Protein AF-A0A2J8W6U3-F1 (afdb_monomer)

Sequence (136 aa):
MLGLNDETAPTSAYSSPARSLGDTGITPLSPSHIVNDTDSNVSEQQSFLVVVAVDFGTTSSGYAYSFTKEPECIHVMRRWEGGDPGVSNQKTPTTIL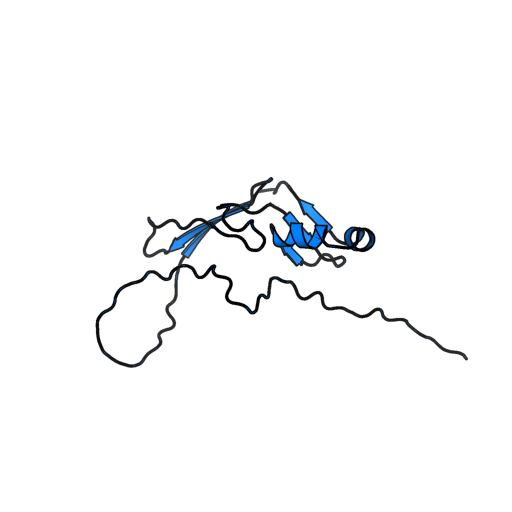LTPERKFHSFGYAARDFYHDLDPNEAKQWLYLEKFKMKL

Solvent-accessible surface area (backbone atoms only — not comparable to full-atom values): 8819 Å² total; per-residue (Å²): 144,86,80,92,80,85,84,78,72,83,84,73,77,79,70,46,76,86,67,66,92,58,92,66,91,74,67,73,79,68,84,82,72,88,73,90,73,94,79,88,89,74,90,70,81,80,81,83,58,70,49,76,50,77,45,85,42,40,68,39,24,37,45,35,35,24,40,70,93,42,68,88,52,74,48,63,46,49,75,54,73,76,51,64,88,94,55,75,45,53,51,36,48,29,27,42,23,24,42,71,87,70,40,87,49,39,54,22,38,52,20,51,53,55,55,72,70,43,55,78,75,59,43,73,53,39,47,79,46,62,56,58,79,80,88,128

Organism: Pongo abelii (NCBI:txid9601)

Radius of gyration: 21.5 Å; Cα contacts (8 Å, |Δi|>4): 164; chains: 1; bounding box: 34×42×79 Å

InterPro domains:
  IPR043129 ATPase, nucleotide binding domain [SSF53067] (50-121)

pLDDT: mean 74.29, std 23.8, range [31.2, 98.38]

Mean predicted aligned error: 13.8 Å

Foldseek 3Di:
DDDDDDPDDDPPPLPFPVPPPDPPVPPPPDPPDPDPDDDDDDPPVDDWDKDKDWDLALFWIWIWMDTPVGRVDIGAQQDDVLDDPPHRDSTFFQKWKAALVRHGRDGGNSLVVVLVPDDPVRSVSIDIDGSDDDDD

Structure (mmCIF, N/CA/C/O backbone):
data_AF-A0A2J8W6U3-F1
#
_entry.id   AF-A0A2J8W6U3-F1
#
loop_
_atom_site.group_PDB
_atom_site.id
_atom_site.type_symbol
_atom_site.label_atom_id
_atom_site.label_alt_id
_atom_site.label_comp_id
_atom_site.label_asym_id
_atom_site.label_entity_id
_atom_site.label_seq_id
_atom_site.pdbx_PDB_ins_code
_atom_site.Cartn_x
_atom_site.Cartn_y
_atom_site.Cartn_z
_atom_site.occupancy
_atom_site.B_iso_or_equiv
_atom_site.auth_seq_id
_atom_site.auth_comp_id
_atom_site.auth_asym_id
_atom_site.auth_atom_id
_atom_site.pdbx_PDB_model_num
ATOM 1 N N . MET A 1 1 ? 11.426 -32.274 -43.692 1.00 45.81 1 MET A N 1
ATOM 2 C CA . MET A 1 1 ? 11.149 -32.884 -42.376 1.00 45.81 1 MET A CA 1
ATOM 3 C C . MET A 1 1 ? 12.354 -32.667 -41.477 1.00 45.81 1 MET A C 1
ATOM 5 O O . MET A 1 1 ? 13.248 -33.489 -41.503 1.00 45.81 1 MET A O 1
ATOM 9 N N . LEU A 1 2 ? 12.381 -31.538 -40.770 1.00 34.94 2 LEU A N 1
ATOM 10 C CA . LEU A 1 2 ? 13.180 -31.172 -39.586 1.00 34.94 2 LEU A CA 1
ATOM 11 C C . LEU A 1 2 ? 12.426 -29.914 -39.100 1.00 34.94 2 LEU A C 1
ATOM 13 O O . LEU A 1 2 ? 12.268 -28.999 -39.898 1.00 34.94 2 LEU A O 1
ATOM 17 N N . GLY A 1 3 ? 11.729 -29.823 -37.973 1.00 31.20 3 GLY A N 1
ATOM 18 C CA . GLY A 1 3 ? 11.944 -30.339 -36.628 1.00 31.20 3 GLY A CA 1
ATOM 19 C C . GLY A 1 3 ? 11.738 -29.114 -35.728 1.00 31.20 3 GLY A C 1
ATOM 20 O O . GLY A 1 3 ? 12.659 -28.319 -35.588 1.00 31.20 3 GLY A O 1
ATOM 21 N N . LEU A 1 4 ? 10.498 -28.890 -35.270 1.00 39.78 4 LEU A N 1
ATOM 22 C CA . LEU A 1 4 ? 10.116 -27.796 -34.367 1.00 39.78 4 LEU A CA 1
ATOM 23 C C . LEU A 1 4 ? 10.881 -27.922 -33.047 1.00 39.78 4 LEU A C 1
ATOM 25 O O . LEU A 1 4 ? 10.817 -28.986 -32.442 1.00 39.78 4 LEU A O 1
ATOM 29 N N . ASN A 1 5 ? 11.497 -26.835 -32.582 1.00 33.94 5 ASN A N 1
ATOM 30 C CA . ASN A 1 5 ? 11.835 -26.647 -31.174 1.00 33.94 5 ASN A CA 1
ATOM 31 C C . ASN A 1 5 ? 11.200 -25.331 -30.723 1.00 33.94 5 ASN A C 1
ATOM 33 O O . ASN A 1 5 ? 11.670 -24.247 -31.061 1.00 33.94 5 ASN A O 1
ATOM 37 N N . ASP A 1 6 ? 10.078 -25.479 -30.029 1.00 36.44 6 ASP A N 1
ATOM 38 C CA . ASP A 1 6 ? 9.364 -24.437 -29.305 1.00 36.44 6 ASP A CA 1
ATOM 39 C C . ASP A 1 6 ? 10.125 -24.221 -27.988 1.00 36.44 6 ASP A C 1
ATOM 41 O O . ASP A 1 6 ? 10.172 -25.111 -27.135 1.00 36.44 6 ASP A O 1
ATOM 45 N N . GLU A 1 7 ? 10.824 -23.095 -27.854 1.00 35.06 7 GLU A N 1
ATOM 46 C CA . GLU A 1 7 ? 11.556 -22.752 -26.634 1.00 35.06 7 GLU A CA 1
ATOM 47 C C . GLU A 1 7 ? 10.572 -22.123 -25.640 1.00 35.06 7 GLU A C 1
ATOM 49 O O . GLU A 1 7 ? 10.397 -20.908 -25.561 1.00 35.06 7 GLU A O 1
ATOM 54 N N . THR A 1 8 ? 9.868 -22.974 -24.895 1.00 36.19 8 THR A N 1
ATOM 55 C CA . THR A 1 8 ? 9.058 -22.544 -23.755 1.00 36.19 8 THR A CA 1
ATOM 56 C C . THR A 1 8 ? 9.975 -22.044 -22.641 1.00 36.19 8 THR A C 1
ATOM 58 O O . THR A 1 8 ? 10.646 -22.838 -21.978 1.00 36.19 8 THR A O 1
ATOM 61 N N . ALA A 1 9 ? 9.986 -20.727 -22.433 1.00 35.25 9 ALA A N 1
ATOM 62 C CA . ALA A 1 9 ? 10.606 -20.078 -21.284 1.00 35.25 9 ALA A CA 1
ATOM 63 C C . ALA A 1 9 ? 10.047 -20.649 -19.963 1.00 35.25 9 ALA A C 1
ATOM 65 O O . ALA A 1 9 ? 8.858 -20.983 -19.890 1.00 35.25 9 ALA A O 1
ATOM 66 N N . PRO A 1 10 ? 10.867 -20.770 -18.904 1.00 34.22 10 PRO A N 1
ATOM 67 C CA . PRO A 1 10 ? 10.416 -21.345 -17.650 1.00 34.22 10 PRO A CA 1
ATOM 68 C C . PRO A 1 10 ? 9.373 -20.422 -17.015 1.00 34.22 10 PRO A C 1
ATOM 70 O O . PRO A 1 10 ? 9.656 -19.272 -16.685 1.00 34.22 10 PRO A O 1
ATOM 73 N N . THR A 1 11 ? 8.164 -20.944 -16.802 1.00 37.53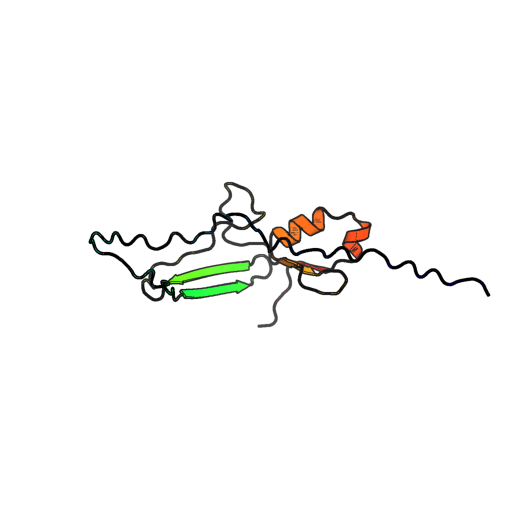 11 THR A N 1
ATOM 74 C CA . THR A 1 11 ? 7.167 -20.365 -1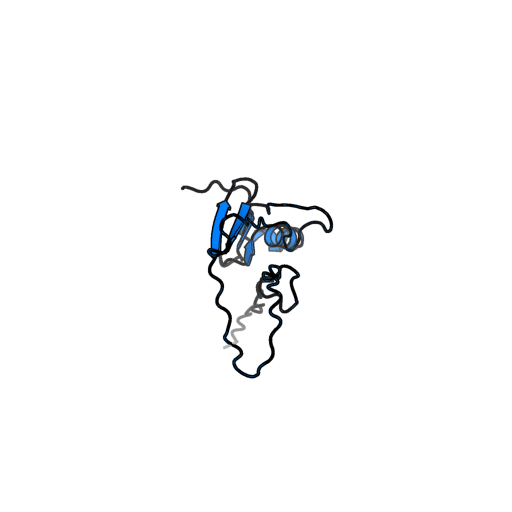5.897 1.00 37.53 11 THR A CA 1
ATOM 75 C C . THR A 1 11 ? 7.711 -20.437 -14.472 1.00 37.53 11 THR A C 1
ATOM 77 O O . THR A 1 11 ? 7.383 -21.342 -13.704 1.00 37.53 11 THR A O 1
ATOM 80 N N . SER A 1 12 ? 8.589 -19.498 -14.130 1.00 39.59 12 SER A N 1
ATOM 81 C CA . SER A 1 12 ? 8.902 -19.161 -12.751 1.00 39.59 12 SER A CA 1
ATOM 82 C C . SER A 1 12 ? 7.611 -18.608 -12.158 1.00 39.59 12 SER A C 1
ATOM 84 O O . SER A 1 12 ? 7.177 -17.497 -12.462 1.00 39.59 12 SER A O 1
ATOM 86 N N . ALA A 1 13 ? 6.931 -19.442 -11.377 1.00 39.75 13 ALA A N 1
ATOM 87 C CA . ALA A 1 13 ? 5.847 -19.004 -10.528 1.00 39.75 13 ALA A CA 1
ATOM 88 C C . ALA A 1 13 ? 6.445 -18.007 -9.530 1.00 39.75 13 ALA A C 1
ATOM 90 O O . ALA A 1 13 ? 7.016 -18.412 -8.518 1.00 39.75 13 ALA A O 1
ATOM 91 N N . TYR A 1 14 ? 6.347 -16.711 -9.834 1.00 46.62 14 TYR A N 1
ATOM 92 C CA . TYR A 1 14 ? 6.594 -15.642 -8.874 1.00 46.62 14 TYR A CA 1
ATOM 93 C C . TYR A 1 14 ? 5.536 -15.784 -7.776 1.00 46.62 14 TYR A C 1
ATOM 95 O O . TYR A 1 14 ? 4.439 -15.230 -7.845 1.00 46.62 14 TYR A O 1
ATOM 103 N N . SER A 1 15 ? 5.825 -16.651 -6.805 1.00 45.62 15 SER A N 1
ATOM 104 C CA . SER A 1 15 ? 5.019 -16.813 -5.607 1.00 45.62 15 SER A CA 1
ATOM 10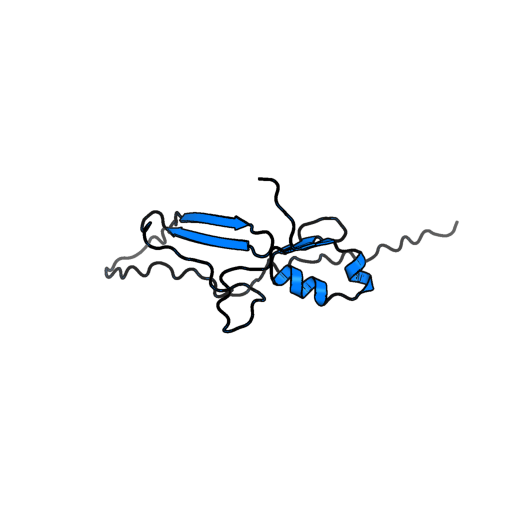5 C C . SER A 1 15 ? 5.050 -15.476 -4.890 1.00 45.62 15 SER A C 1
ATOM 107 O O . SER A 1 15 ? 6.119 -15.026 -4.486 1.00 45.62 15 SER A O 1
ATOM 109 N N . SER A 1 16 ? 3.890 -14.834 -4.757 1.00 38.44 16 SER A N 1
ATOM 110 C CA . SER A 1 16 ? 3.783 -13.554 -4.068 1.00 38.44 16 SER A CA 1
ATOM 111 C C . SER A 1 16 ? 4.469 -13.650 -2.697 1.00 38.44 16 SER A C 1
ATOM 113 O O . SER A 1 16 ? 4.128 -14.556 -1.925 1.00 38.44 16 SER A O 1
ATOM 115 N N . PRO A 1 17 ? 5.373 -12.719 -2.341 1.00 41.25 17 PRO A N 1
ATOM 116 C CA . PRO A 1 17 ? 5.976 -12.679 -1.007 1.00 41.25 17 PRO A CA 1
ATOM 117 C C . PRO A 1 17 ? 4.927 -12.488 0.104 1.00 41.25 17 PRO A C 1
ATOM 119 O O . PRO A 1 17 ? 5.188 -12.793 1.259 1.00 41.25 17 PRO A O 1
ATOM 122 N N . ALA A 1 18 ? 3.689 -12.123 -0.257 1.00 43.31 18 ALA A N 1
ATOM 123 C CA . ALA A 1 18 ? 2.521 -12.121 0.625 1.00 43.31 18 ALA A CA 1
ATOM 124 C C . ALA A 1 18 ? 2.175 -13.494 1.250 1.00 43.31 18 ALA A C 1
ATOM 126 O O . ALA A 1 18 ? 1.286 -13.569 2.097 1.00 43.31 18 ALA A O 1
ATOM 127 N N . ARG A 1 19 ? 2.843 -14.589 0.857 1.00 41.03 19 ARG A N 1
ATOM 128 C CA . ARG A 1 19 ? 2.830 -15.862 1.595 1.00 41.03 19 ARG A CA 1
ATOM 129 C C . ARG A 1 19 ? 4.091 -16.018 2.443 1.00 41.03 19 ARG A C 1
ATOM 131 O O . ARG A 1 19 ? 4.899 -16.910 2.205 1.00 41.03 19 ARG A O 1
ATOM 138 N N . SER A 1 20 ? 4.230 -15.178 3.463 1.00 36.56 20 SER A N 1
ATOM 139 C CA . SER A 1 20 ? 5.205 -15.417 4.526 1.00 36.56 20 SER A CA 1
ATOM 140 C C . SER A 1 20 ? 4.734 -16.595 5.393 1.00 36.56 20 SER A C 1
ATOM 142 O O . SER A 1 20 ? 3.830 -16.463 6.217 1.00 36.56 20 SER A O 1
ATOM 144 N N . LEU A 1 21 ? 5.317 -17.783 5.179 1.00 40.03 21 LEU A N 1
ATOM 145 C CA . LEU A 1 21 ? 5.386 -18.830 6.205 1.00 40.03 21 LEU A CA 1
ATOM 146 C C . LEU A 1 21 ? 6.472 -18.418 7.208 1.00 40.03 21 LEU A C 1
ATOM 148 O O . LEU A 1 21 ? 7.610 -18.871 7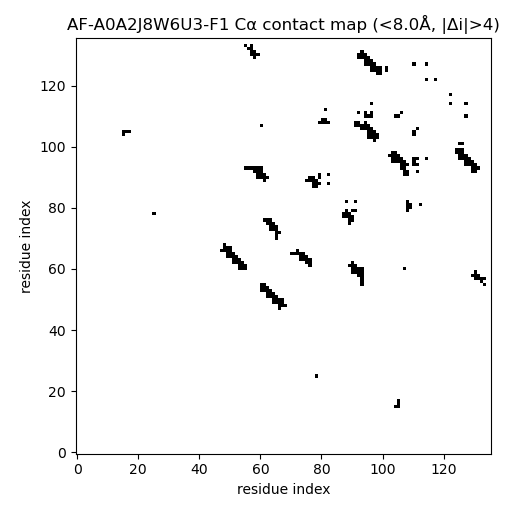.146 1.00 40.03 21 LEU A O 1
ATOM 152 N N . 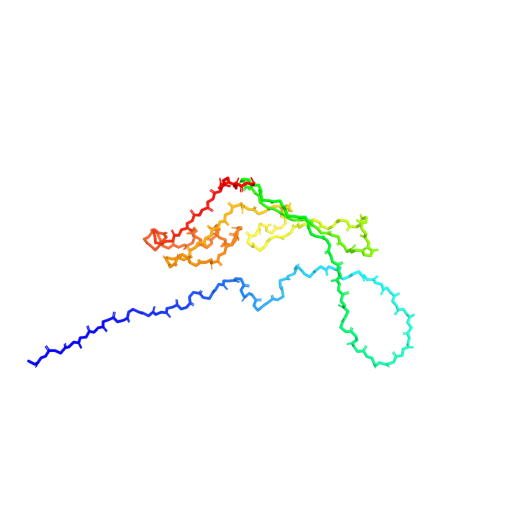GLY A 1 22 ? 6.127 -17.518 8.113 1.00 39.22 22 GLY A N 1
ATOM 153 C CA . GLY A 1 22 ? 6.998 -17.066 9.186 1.00 39.22 22 GLY A CA 1
ATOM 154 C C . GLY A 1 22 ? 6.211 -16.112 10.058 1.00 39.22 22 GLY A C 1
ATOM 155 O O . GLY A 1 22 ? 5.438 -15.324 9.529 1.00 39.22 22 GLY A O 1
ATOM 156 N N . ASP A 1 23 ? 6.360 -16.237 11.375 1.00 40.41 23 ASP A N 1
ATOM 157 C CA . ASP A 1 23 ? 5.698 -15.430 12.402 1.00 40.41 23 ASP A CA 1
ATOM 158 C C . ASP A 1 23 ? 5.928 -13.928 12.150 1.00 40.41 23 ASP A C 1
ATOM 160 O O . ASP A 1 23 ? 6.873 -13.310 12.642 1.00 40.41 23 ASP A O 1
ATOM 164 N N . THR A 1 24 ? 5.098 -13.330 11.294 1.00 41.16 24 THR A N 1
ATOM 165 C CA . THR A 1 24 ? 5.044 -11.889 11.115 1.00 41.16 24 THR A CA 1
ATOM 166 C C . THR A 1 24 ? 4.490 -11.372 12.426 1.00 41.16 24 THR A C 1
ATOM 168 O O . THR A 1 24 ? 3.304 -11.569 12.684 1.00 41.16 24 THR A O 1
ATOM 171 N N . GLY A 1 25 ? 5.340 -10.750 13.252 1.00 39.28 25 GLY A N 1
ATOM 172 C CA . GLY A 1 25 ? 5.027 -10.144 14.556 1.00 39.28 25 GLY A CA 1
ATOM 173 C C . GLY A 1 25 ? 4.020 -8.981 14.505 1.00 39.28 25 GLY A C 1
ATOM 174 O O . GLY A 1 25 ? 4.196 -7.948 15.150 1.00 39.28 25 GLY A O 1
ATOM 175 N N . ILE A 1 26 ? 2.973 -9.150 13.705 1.00 45.28 26 ILE A N 1
ATOM 176 C CA . ILE A 1 26 ? 1.711 -8.432 13.630 1.00 45.28 26 ILE A CA 1
ATOM 177 C C . ILE A 1 26 ? 0.619 -9.345 14.210 1.00 45.28 26 ILE A C 1
ATOM 179 O O . ILE A 1 26 ? -0.520 -9.340 13.756 1.00 45.28 26 ILE A O 1
ATOM 183 N N . THR A 1 27 ? 0.938 -10.161 15.215 1.00 39.09 27 THR A N 1
ATOM 184 C CA . THR A 1 27 ? -0.108 -10.768 16.034 1.00 39.09 27 THR A CA 1
ATOM 185 C C . THR A 1 27 ? -0.797 -9.607 16.749 1.00 39.09 27 THR A C 1
ATOM 187 O O . THR A 1 27 ? -0.134 -8.922 17.539 1.00 39.09 27 THR A O 1
ATOM 190 N N . PRO A 1 28 ? -2.082 -9.301 16.472 1.00 43.97 28 PRO A N 1
ATOM 191 C CA . PRO A 1 28 ? -2.818 -8.409 17.347 1.00 43.97 28 PRO A CA 1
ATOM 192 C C . PRO A 1 28 ? -2.701 -9.027 18.735 1.00 43.97 28 PRO A C 1
ATOM 194 O O . PRO A 1 28 ? -3.021 -10.205 18.905 1.00 43.97 28 PRO A O 1
ATOM 197 N N . LEU A 1 29 ? -2.141 -8.277 19.691 1.00 42.47 29 LEU A N 1
ATOM 198 C CA . LEU A 1 29 ? -2.101 -8.707 21.083 1.00 42.47 29 LEU A CA 1
ATOM 199 C C . LEU A 1 29 ? -3.539 -9.093 21.425 1.00 42.47 29 LEU A C 1
ATOM 201 O O . LEU A 1 29 ? -4.416 -8.231 21.457 1.00 42.47 29 LEU A O 1
ATOM 205 N N . SER A 1 30 ? -3.795 -10.397 21.542 1.00 48.38 30 SER A N 1
ATOM 206 C CA . SER A 1 30 ? -5.118 -10.890 21.902 1.00 48.38 30 SER A CA 1
ATOM 207 C C . SER A 1 30 ? -5.471 -10.218 23.226 1.00 48.38 30 SER A C 1
ATOM 209 O O . SER A 1 30 ? -4.581 -10.150 24.080 1.00 48.38 30 SER A O 1
ATOM 211 N N . PRO A 1 31 ? -6.692 -9.680 23.410 1.00 44.00 31 PRO A N 1
ATOM 212 C CA . PRO A 1 31 ? -7.070 -9.069 24.674 1.00 44.00 31 PRO A CA 1
ATOM 213 C C . PRO A 1 31 ? -6.815 -10.082 25.784 1.00 44.00 31 PRO A C 1
ATOM 215 O O . PRO A 1 31 ? -7.479 -11.118 25.859 1.00 44.00 31 PRO A O 1
ATOM 218 N N . SER A 1 32 ? -5.791 -9.826 26.595 1.00 44.81 32 SER A N 1
ATOM 219 C CA . SER A 1 32 ? -5.392 -10.683 27.698 1.00 44.81 32 SER A CA 1
ATOM 220 C C . SER A 1 32 ? -6.446 -10.565 28.789 1.00 44.81 32 SER A C 1
ATOM 222 O O . SER A 1 32 ? -6.301 -9.782 29.725 1.00 44.81 32 SER A O 1
ATOM 224 N N . HIS A 1 33 ? -7.529 -11.321 28.654 1.00 42.97 33 HIS A N 1
ATOM 225 C CA . HIS A 1 33 ? -8.417 -11.601 29.765 1.00 42.97 33 HIS A CA 1
ATOM 226 C C . HIS A 1 33 ? -7.745 -12.686 30.608 1.00 42.97 33 HIS A C 1
ATOM 228 O O . HIS A 1 33 ? -7.638 -13.839 30.195 1.00 42.97 33 HIS A O 1
ATOM 234 N N . ILE A 1 34 ? -7.242 -12.288 31.778 1.00 42.50 34 ILE A N 1
ATOM 235 C CA . ILE A 1 34 ? -6.852 -13.200 32.854 1.00 42.50 34 ILE A CA 1
ATOM 236 C C . ILE A 1 34 ? -8.122 -13.953 33.258 1.00 42.50 34 ILE A C 1
ATOM 238 O O . ILE A 1 34 ? -8.961 -13.412 33.973 1.00 42.50 34 ILE A O 1
ATOM 242 N N . VAL A 1 35 ? -8.281 -15.180 32.771 1.00 40.81 35 VAL A N 1
ATOM 243 C CA . VAL A 1 35 ? -9.282 -16.115 33.285 1.00 40.81 35 VAL A CA 1
ATOM 244 C C . VAL A 1 35 ? -8.532 -17.106 34.163 1.00 40.81 35 VAL A C 1
ATOM 246 O O . VAL A 1 35 ? -7.994 -18.104 33.691 1.00 40.81 35 VAL A O 1
ATOM 249 N N . ASN A 1 36 ? -8.449 -16.783 35.453 1.00 44.91 36 ASN A N 1
ATOM 250 C CA . ASN A 1 36 ? -8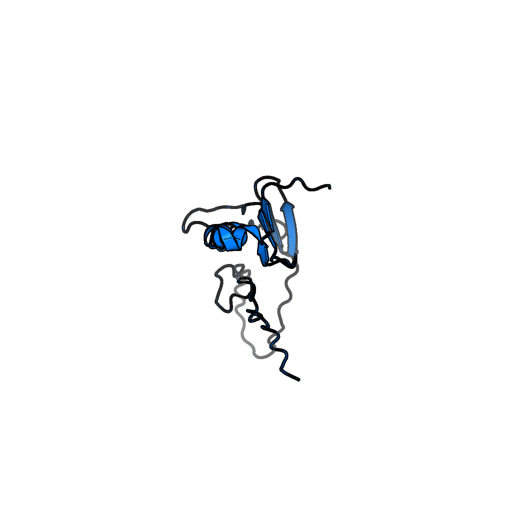.315 -17.818 36.466 1.00 44.91 36 ASN A CA 1
ATOM 251 C C . ASN A 1 36 ? -9.681 -18.500 36.550 1.00 44.91 36 ASN A C 1
ATOM 253 O O . ASN A 1 36 ? -10.594 -17.910 37.114 1.00 44.91 36 ASN A O 1
ATOM 257 N N . ASP A 1 37 ? -9.834 -19.676 35.949 1.00 42.44 37 ASP A N 1
ATOM 258 C CA . ASP A 1 37 ? -10.434 -20.809 36.651 1.00 42.44 37 ASP A CA 1
ATOM 259 C C . ASP A 1 37 ? -10.303 -22.112 35.853 1.00 42.44 37 ASP A C 1
ATOM 261 O O . ASP A 1 37 ? -10.541 -22.204 34.650 1.00 42.44 37 ASP A O 1
ATOM 265 N N . THR A 1 38 ? -9.858 -23.112 36.598 1.00 56.41 38 THR A N 1
ATOM 266 C CA . THR A 1 38 ? -9.776 -24.546 36.329 1.00 56.41 38 THR A CA 1
ATOM 267 C C . THR A 1 38 ? -11.085 -25.113 35.767 1.00 56.41 38 THR A C 1
ATOM 269 O O . THR A 1 38 ? -12.077 -25.131 36.482 1.00 56.41 38 THR A O 1
ATOM 272 N N . ASP A 1 39 ? -11.089 -25.608 34.525 1.00 45.56 39 ASP A N 1
ATOM 273 C CA . ASP A 1 39 ? -11.429 -27.004 34.191 1.00 45.56 39 ASP A CA 1
ATOM 274 C C . ASP A 1 39 ? -11.388 -27.276 32.675 1.00 45.56 39 ASP A C 1
ATOM 276 O O . ASP A 1 39 ? -11.524 -26.405 31.820 1.00 45.56 39 ASP A O 1
ATOM 280 N N . SER A 1 40 ? -11.113 -28.532 32.355 1.00 49.75 40 SER A N 1
ATOM 281 C CA . SER A 1 40 ? -10.714 -29.059 31.055 1.00 49.75 40 SER A CA 1
ATOM 282 C C . SER A 1 40 ? -11.790 -29.067 29.948 1.00 49.75 40 SER A C 1
ATOM 284 O O . SER A 1 40 ? -12.905 -29.531 30.164 1.00 49.75 40 SER A O 1
ATOM 286 N N . ASN A 1 41 ? -11.325 -28.804 28.714 1.00 50.94 41 ASN A N 1
ATOM 287 C CA . ASN A 1 41 ? -11.708 -29.494 27.464 1.00 50.94 41 ASN A CA 1
ATOM 288 C C . ASN A 1 41 ? -12.896 -28.971 26.622 1.00 50.94 41 ASN A C 1
ATOM 290 O O . ASN A 1 41 ? -13.847 -29.707 26.403 1.00 50.94 41 ASN A O 1
ATOM 294 N N . VAL A 1 42 ? -12.771 -27.776 26.026 1.00 46.12 42 VAL A N 1
ATOM 295 C CA . VAL A 1 42 ? -13.140 -27.499 24.615 1.00 46.12 42 VAL A CA 1
ATOM 296 C C . VAL A 1 42 ? -12.252 -26.340 24.153 1.00 46.12 42 VAL A C 1
ATOM 298 O O . VAL A 1 42 ? -12.333 -25.248 24.709 1.00 46.12 42 VAL A O 1
ATOM 301 N N . SER A 1 43 ? -11.387 -26.534 23.154 1.00 57.09 43 SER A N 1
ATOM 302 C CA . SER A 1 43 ? -10.772 -25.399 22.455 1.00 57.09 43 SER A CA 1
ATOM 303 C C . SER A 1 43 ? -11.843 -24.768 21.568 1.00 57.09 43 SER A C 1
ATOM 305 O O . SER A 1 43 ? -11.880 -25.007 20.360 1.00 57.09 43 SER A O 1
ATOM 307 N N . GLU A 1 44 ? -12.784 -24.044 22.177 1.00 60.84 44 GLU A N 1
ATOM 308 C CA . GLU A 1 44 ? -13.713 -23.220 21.421 1.00 60.84 44 GLU A CA 1
ATOM 309 C C . GLU A 1 44 ? -12.876 -22.244 20.606 1.00 60.84 44 GLU A C 1
ATOM 311 O O . GLU A 1 44 ? -12.071 -21.473 21.132 1.00 60.84 44 GLU A O 1
ATOM 316 N N . GLN A 1 45 ? -13.009 -22.343 19.289 1.00 64.00 45 GLN A N 1
ATOM 317 C CA . GLN A 1 45 ? -12.293 -21.489 18.368 1.00 64.00 45 GLN A CA 1
ATOM 318 C C . GLN A 1 45 ? -12.844 -20.076 18.544 1.00 64.00 45 GLN A C 1
ATOM 320 O O . GLN A 1 45 ? -13.906 -19.734 18.026 1.00 64.00 45 GLN A O 1
ATOM 325 N N . GLN A 1 46 ? -12.157 -19.285 19.365 1.00 73.94 46 GLN A N 1
ATOM 326 C CA . GLN A 1 46 ? -12.606 -17.963 19.762 1.00 73.94 46 GLN A CA 1
ATOM 327 C C . GLN A 1 46 ? -12.771 -17.085 18.517 1.00 73.94 46 GLN A C 1
ATOM 329 O O . GLN A 1 46 ? -11.806 -16.752 17.831 1.00 73.94 46 GLN A O 1
ATOM 334 N N . SER A 1 47 ? -14.016 -16.725 18.203 1.00 83.62 47 SER A N 1
ATOM 335 C CA . SER A 1 47 ? -14.327 -15.825 17.097 1.00 83.62 47 SER A CA 1
ATOM 336 C C . SER A 1 47 ? -14.169 -14.374 17.546 1.00 83.62 47 SER A C 1
ATOM 338 O O . SER A 1 47 ? -14.787 -13.956 18.531 1.00 83.62 47 SER A O 1
ATOM 340 N N . PHE A 1 48 ? -13.401 -13.588 16.797 1.00 86.25 48 PHE A N 1
ATOM 341 C CA . PHE A 1 48 ? -13.261 -12.152 17.014 1.00 86.25 48 PHE A CA 1
ATOM 342 C C . PHE A 1 48 ? -14.060 -11.389 15.962 1.00 86.25 48 PHE A C 1
ATOM 344 O O . PHE A 1 48 ? -13.926 -11.647 14.768 1.00 86.25 48 PHE A O 1
ATOM 351 N N . LEU A 1 49 ? -14.875 -10.437 16.409 1.00 94.06 49 LEU A N 1
ATOM 352 C CA . LEU A 1 49 ? -15.578 -9.513 15.530 1.00 94.06 49 LEU A CA 1
ATOM 353 C C . LEU A 1 49 ? -14.914 -8.141 15.639 1.00 94.06 49 LEU A C 1
ATOM 355 O O . LEU A 1 49 ? -14.728 -7.618 16.742 1.00 94.06 49 LEU A O 1
ATOM 359 N N . VAL A 1 50 ? -14.542 -7.581 14.492 1.00 95.06 50 VAL A N 1
ATOM 360 C CA . VAL A 1 50 ? -13.835 -6.304 14.390 1.00 95.06 50 VAL A CA 1
ATOM 361 C C . VAL A 1 50 ? -14.534 -5.380 13.403 1.00 95.06 50 VAL A C 1
ATOM 363 O O . VAL A 1 50 ? -15.079 -5.829 12.395 1.00 95.06 50 VAL A O 1
ATOM 366 N N . VAL A 1 51 ? -14.486 -4.083 13.683 1.00 95.69 51 VAL A N 1
ATOM 367 C CA . VAL A 1 51 ? -14.800 -3.027 12.717 1.00 95.69 51 VAL A CA 1
ATOM 368 C C . VAL A 1 51 ? -13.481 -2.467 12.217 1.00 95.69 51 VAL A C 1
ATOM 370 O O . VAL A 1 51 ? -12.613 -2.142 13.023 1.00 95.69 51 VAL A O 1
ATOM 373 N N . VAL A 1 52 ? -13.322 -2.358 10.898 1.00 95.94 52 VAL A N 1
ATOM 374 C CA . VAL A 1 52 ? -12.097 -1.855 10.267 1.00 95.94 52 VAL A CA 1
ATOM 375 C C . VAL A 1 52 ? -12.417 -0.586 9.487 1.00 95.94 52 VAL A C 1
ATOM 377 O O . VAL A 1 52 ? -13.325 -0.569 8.659 1.00 95.94 52 VAL A O 1
ATOM 380 N N . ALA A 1 53 ? -11.643 0.466 9.729 1.00 95.06 53 ALA A N 1
ATOM 381 C CA . ALA A 1 53 ? -11.604 1.671 8.917 1.00 95.06 53 ALA A CA 1
ATOM 382 C C . ALA A 1 53 ? -10.367 1.620 8.015 1.00 95.06 53 ALA A C 1
ATOM 384 O O . ALA A 1 53 ? -9.249 1.487 8.511 1.00 95.06 53 ALA A O 1
ATOM 385 N N . VAL A 1 54 ? -10.559 1.737 6.700 1.00 93.31 54 VAL A N 1
ATOM 386 C CA . VAL A 1 54 ? -9.476 1.735 5.705 1.00 93.31 54 VAL A CA 1
ATOM 387 C C . VAL A 1 54 ? -9.389 3.114 5.060 1.00 93.31 54 VAL A C 1
ATOM 389 O O . VAL A 1 54 ? -10.382 3.631 4.556 1.00 93.31 54 VAL A O 1
ATOM 392 N N . ASP A 1 55 ? -8.195 3.698 5.076 1.00 92.44 55 ASP A N 1
ATOM 393 C CA . ASP A 1 55 ? -7.871 4.988 4.473 1.00 92.44 55 ASP A CA 1
ATOM 394 C C . ASP A 1 55 ? -6.935 4.764 3.285 1.00 92.44 55 ASP A C 1
ATOM 396 O O . ASP A 1 55 ? -5.745 4.502 3.463 1.00 92.44 55 ASP A O 1
ATOM 400 N N . PHE A 1 56 ? -7.473 4.859 2.071 1.00 90.75 56 PHE A N 1
ATOM 401 C CA . PHE A 1 56 ? -6.687 4.870 0.840 1.00 90.75 56 PHE A CA 1
ATOM 402 C C . PHE A 1 56 ? -6.421 6.318 0.420 1.00 90.75 56 PHE A C 1
ATOM 404 O O . PHE A 1 56 ? -7.153 6.901 -0.384 1.00 90.75 56 PHE A O 1
ATOM 411 N N . GLY A 1 57 ? -5.363 6.910 0.971 1.00 91.88 57 GLY A N 1
ATOM 412 C CA . GLY A 1 57 ? -4.896 8.224 0.547 1.00 91.88 57 GLY A CA 1
ATOM 413 C C . GLY A 1 57 ? -4.115 8.154 -0.764 1.00 91.88 57 GLY A C 1
ATOM 414 O O . GLY A 1 57 ? -3.605 7.104 -1.143 1.00 91.88 57 GLY A O 1
ATOM 415 N N . THR A 1 58 ? -3.944 9.292 -1.440 1.00 92.12 58 THR A N 1
ATOM 416 C CA . THR A 1 58 ? -3.087 9.354 -2.633 1.00 92.12 58 THR A CA 1
ATOM 417 C C . THR A 1 58 ? -1.649 8.980 -2.281 1.00 92.12 58 THR A C 1
ATOM 419 O O . THR A 1 58 ? -1.090 8.087 -2.887 1.00 92.12 58 THR A O 1
ATOM 422 N N . THR A 1 59 ? -1.029 9.617 -1.285 1.00 92.69 59 THR A N 1
ATOM 423 C CA . THR A 1 59 ? 0.388 9.354 -0.963 1.00 92.69 59 THR A CA 1
ATOM 424 C C . THR A 1 59 ? 0.581 8.093 -0.130 1.00 92.69 59 THR A C 1
ATOM 426 O O . THR A 1 59 ? 1.543 7.349 -0.325 1.00 92.69 59 THR A O 1
ATOM 429 N N . SER A 1 60 ? -0.303 7.870 0.837 1.00 92.19 60 SER A N 1
ATOM 430 C CA . SER A 1 60 ? -0.152 6.790 1.805 1.00 92.19 60 SER A CA 1
ATOM 431 C C . SER A 1 60 ? -1.504 6.220 2.191 1.00 92.19 60 SER A C 1
ATOM 433 O O . SER A 1 60 ? -2.483 6.959 2.300 1.00 92.19 60 SER A O 1
ATOM 435 N N . SER A 1 61 ? -1.519 4.918 2.439 1.00 92.44 61 SER A N 1
ATOM 436 C CA . SER A 1 61 ? -2.686 4.161 2.861 1.00 92.44 61 SER A CA 1
ATOM 437 C C . SER A 1 61 ? -2.484 3.594 4.258 1.00 92.44 61 SER A C 1
ATOM 439 O O . SER A 1 61 ? -1.362 3.300 4.670 1.00 92.44 61 SER A O 1
ATOM 441 N N . GLY A 1 62 ? -3.567 3.431 5.001 1.00 92.50 62 GLY A N 1
ATOM 442 C CA . GLY A 1 62 ? -3.527 2.852 6.333 1.00 92.50 62 GLY A CA 1
ATOM 443 C C . GLY A 1 62 ? -4.868 2.282 6.744 1.00 92.50 62 GLY A C 1
ATOM 444 O O . GLY A 1 62 ? -5.865 2.414 6.038 1.00 92.50 62 GLY A O 1
ATOM 445 N N . TYR A 1 63 ? -4.889 1.640 7.902 1.00 93.44 63 TYR A N 1
ATOM 446 C CA . TYR A 1 63 ? -6.127 1.186 8.505 1.00 93.44 63 TYR A CA 1
ATOM 447 C C . TYR A 1 63 ? -6.065 1.305 10.026 1.00 93.44 63 TYR A C 1
ATOM 449 O O . TYR A 1 63 ? -4.990 1.340 10.637 1.00 93.44 63 TYR A O 1
ATOM 457 N N . ALA A 1 64 ? -7.248 1.351 10.622 1.00 93.56 64 ALA A N 1
ATOM 458 C CA . ALA A 1 64 ? -7.470 1.208 12.047 1.00 93.56 64 ALA A CA 1
ATOM 459 C C . ALA A 1 64 ? -8.601 0.205 12.271 1.00 93.56 64 ALA A C 1
ATOM 461 O O . ALA A 1 64 ? -9.450 0.020 11.401 1.00 93.56 64 ALA A O 1
ATOM 462 N N . TYR A 1 65 ? -8.623 -0.445 13.424 1.00 94.31 65 TYR A N 1
ATOM 463 C CA . TYR A 1 65 ? -9.698 -1.355 13.783 1.00 94.31 65 TYR A CA 1
ATOM 464 C C . TYR A 1 65 ? -10.029 -1.271 15.268 1.00 94.31 65 TYR A C 1
ATOM 466 O O . TYR A 1 65 ? -9.208 -0.836 16.075 1.00 94.31 65 TYR A O 1
ATOM 474 N N . SER A 1 66 ? -11.227 -1.715 15.624 1.00 96.06 66 SER A N 1
ATOM 475 C CA . SER A 1 66 ? -11.628 -1.974 17.005 1.00 96.06 66 SER A CA 1
ATOM 476 C C . SER A 1 66 ? -12.361 -3.304 17.094 1.00 96.06 66 SER A C 1
ATOM 478 O O . SER A 1 66 ? -13.025 -3.732 16.145 1.00 96.06 66 SER A O 1
ATOM 480 N N . PHE A 1 67 ? -12.231 -3.983 18.231 1.00 94.44 67 PHE A N 1
ATOM 481 C CA . PHE A 1 67 ? -13.083 -5.127 18.529 1.00 94.44 67 PHE A CA 1
ATOM 482 C C . PHE A 1 67 ? -14.477 -4.620 18.876 1.00 94.44 67 PHE A C 1
ATOM 484 O O . PHE A 1 67 ? -14.627 -3.660 19.626 1.00 94.44 67 PHE A O 1
ATOM 491 N N . THR A 1 68 ? -15.524 -5.283 18.393 1.00 93.81 68 THR A N 1
ATOM 492 C CA . THR A 1 68 ? -16.900 -4.824 18.655 1.00 93.81 68 THR A CA 1
ATOM 493 C C . THR A 1 68 ? -17.288 -4.882 20.130 1.00 93.81 68 THR A C 1
ATOM 495 O O . THR A 1 68 ? -18.219 -4.198 20.541 1.00 93.81 68 THR A O 1
ATOM 498 N N . LYS A 1 69 ? -16.591 -5.704 20.924 1.00 93.12 69 LYS A N 1
ATOM 499 C CA . LYS A 1 69 ? -16.763 -5.795 22.381 1.00 93.12 69 LYS A CA 1
ATOM 500 C C . LYS A 1 69 ? -16.060 -4.660 23.137 1.00 93.12 69 LYS A C 1
ATOM 502 O O . LYS A 1 69 ? -16.412 -4.399 24.279 1.00 93.12 69 LYS A O 1
ATOM 507 N N . GLU A 1 70 ? -15.102 -3.992 22.499 1.00 92.81 70 GLU A N 1
ATOM 508 C CA . GLU A 1 70 ? -14.270 -2.929 23.072 1.00 92.81 70 GLU A CA 1
ATOM 509 C C . GLU A 1 70 ? -14.191 -1.751 22.076 1.00 92.81 70 GLU A C 1
ATOM 511 O O . GLU A 1 70 ? -13.119 -1.441 21.555 1.00 92.81 70 GLU A O 1
ATOM 516 N N . PRO A 1 71 ? -15.324 -1.099 21.744 1.00 91.12 71 PRO A N 1
ATOM 517 C CA . PRO A 1 71 ? -15.385 -0.121 20.653 1.00 91.12 71 PRO A CA 1
ATOM 518 C C . PRO A 1 71 ? -14.534 1.136 20.893 1.00 91.12 71 PRO A C 1
ATOM 520 O O . PRO A 1 71 ? 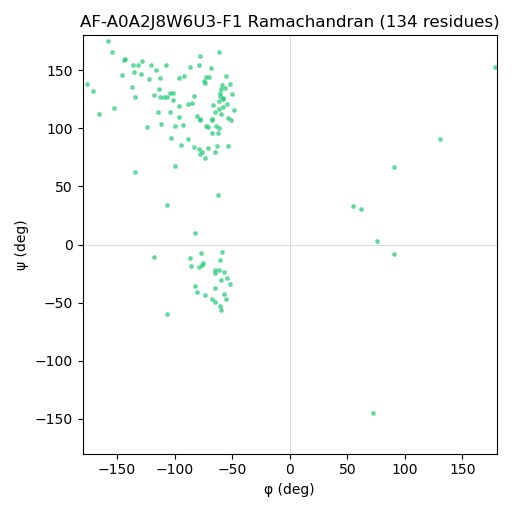-14.104 1.763 19.929 1.00 91.12 71 PRO A O 1
ATOM 523 N N . GLU A 1 72 ? -14.254 1.474 22.155 1.00 93.19 72 GLU A N 1
ATOM 524 C CA . GLU A 1 72 ? -13.380 2.591 22.551 1.00 93.19 72 GLU A CA 1
ATOM 525 C C . GLU A 1 72 ? -11.881 2.272 22.359 1.00 93.19 72 GLU A C 1
ATOM 527 O O . GLU A 1 72 ? -11.033 3.167 22.347 1.00 93.19 72 GLU A O 1
ATOM 532 N N . CYS A 1 73 ? -11.529 0.993 22.186 1.00 92.38 73 CYS A N 1
ATOM 533 C CA . CYS A 1 73 ? -10.159 0.539 21.974 1.00 92.38 73 CYS A CA 1
ATOM 534 C C . CYS A 1 73 ? -9.824 0.552 20.477 1.00 92.38 73 CYS A C 1
ATOM 536 O O . CYS A 1 73 ? -10.021 -0.428 19.756 1.00 92.38 73 CYS A O 1
ATOM 538 N N . ILE A 1 74 ? -9.296 1.686 20.003 1.00 91.69 74 ILE A N 1
ATOM 539 C CA . ILE A 1 74 ? -8.859 1.845 18.611 1.00 91.69 74 ILE A CA 1
ATOM 540 C C . ILE A 1 74 ? -7.403 1.405 18.444 1.00 91.69 74 ILE A C 1
ATOM 542 O O . ILE A 1 74 ? -6.472 1.987 19.008 1.00 91.69 74 ILE A O 1
ATOM 546 N N . HIS A 1 75 ? -7.198 0.417 17.582 1.00 89.75 75 HIS A N 1
ATOM 547 C CA . HIS A 1 75 ? -5.891 -0.077 17.182 1.00 89.75 75 HIS A CA 1
ATOM 548 C C . HIS A 1 75 ? -5.552 0.436 15.783 1.00 89.75 75 HIS A C 1
ATOM 550 O O . HIS A 1 75 ? -6.185 0.073 14.795 1.00 89.75 75 HIS A O 1
ATOM 556 N N . VAL A 1 76 ? -4.531 1.285 15.686 1.00 89.44 76 VAL A N 1
ATOM 557 C CA . VAL A 1 76 ? -3.994 1.765 14.403 1.00 89.44 76 VAL A CA 1
ATOM 558 C C . VAL A 1 76 ? -2.800 0.903 14.015 1.00 89.44 76 VAL A C 1
ATOM 560 O O . VAL A 1 76 ? -2.013 0.520 14.886 1.00 89.44 76 VAL A O 1
ATOM 563 N N . MET A 1 77 ? -2.633 0.624 12.722 1.00 81.25 77 MET A N 1
ATOM 564 C CA . MET A 1 77 ? -1.433 -0.050 12.235 1.00 81.25 77 MET A CA 1
ATOM 565 C C . MET A 1 77 ? -0.186 0.759 12.607 1.00 81.25 77 MET A C 1
ATOM 567 O O . MET A 1 77 ? -0.110 1.950 12.326 1.00 81.25 77 MET A O 1
ATOM 571 N N . ARG A 1 78 ? 0.793 0.135 13.269 1.00 75.31 78 ARG A N 1
ATOM 572 C CA . ARG A 1 78 ? 2.052 0.799 13.674 1.00 75.31 78 ARG A CA 1
ATOM 573 C C . ARG A 1 78 ? 3.295 0.189 13.037 1.00 75.31 78 ARG A C 1
ATOM 575 O O . ARG A 1 78 ? 4.374 0.757 13.176 1.00 75.31 78 ARG A O 1
ATOM 582 N N . ARG A 1 79 ? 3.154 -0.973 12.397 1.00 75.19 79 ARG A N 1
ATOM 583 C CA . ARG A 1 79 ? 4.240 -1.702 11.742 1.00 75.19 79 ARG A CA 1
ATOM 584 C C . ARG A 1 79 ? 3.761 -2.218 10.400 1.00 75.19 79 ARG A C 1
ATOM 586 O O . ARG A 1 79 ? 2.675 -2.772 10.315 1.00 75.19 79 ARG A O 1
ATOM 593 N N . TRP A 1 80 ? 4.591 -2.054 9.385 1.00 77.31 80 TRP A N 1
ATOM 594 C CA . TRP A 1 80 ? 4.367 -2.588 8.050 1.00 77.31 80 TRP A CA 1
ATOM 595 C C . TRP A 1 80 ? 5.547 -3.476 7.682 1.00 77.31 80 TRP A C 1
ATOM 597 O O . TRP A 1 80 ? 6.686 -3.156 8.022 1.00 77.31 80 TRP A O 1
ATOM 607 N N . GLU A 1 81 ? 5.277 -4.576 6.989 1.00 76.19 81 GLU A N 1
ATOM 608 C CA . GLU A 1 81 ? 6.325 -5.372 6.354 1.00 76.19 81 GLU A CA 1
ATOM 609 C C . GLU A 1 81 ? 7.079 -4.503 5.332 1.00 76.19 81 GLU A C 1
ATOM 611 O O . GLU A 1 81 ? 6.448 -3.747 4.592 1.00 76.19 81 GLU A O 1
ATOM 616 N N . GLY A 1 82 ? 8.415 -4.547 5.348 1.00 70.50 82 GLY A N 1
ATOM 617 C CA . GLY A 1 82 ? 9.273 -3.665 4.537 1.00 70.50 82 GLY A CA 1
ATOM 618 C C . GLY A 1 82 ? 9.396 -2.217 5.047 1.00 70.50 82 GLY A C 1
ATOM 619 O O . GLY A 1 82 ? 10.032 -1.386 4.409 1.00 70.50 82 GLY A O 1
ATOM 620 N N . GLY A 1 83 ? 8.791 -1.875 6.191 1.00 69.19 83 GLY A N 1
ATOM 621 C CA . GLY A 1 83 ? 9.008 -0.580 6.844 1.00 69.19 83 GLY A CA 1
ATOM 622 C C . GLY A 1 83 ? 10.329 -0.522 7.625 1.00 69.19 83 GLY A C 1
ATOM 623 O O . GLY A 1 83 ? 10.815 -1.546 8.105 1.00 69.19 83 GLY A O 1
ATOM 624 N N . ASP A 1 84 ? 10.876 0.684 7.812 1.00 71.19 84 ASP A N 1
ATOM 625 C CA . ASP A 1 84 ? 12.123 0.890 8.562 1.00 71.19 84 ASP A CA 1
ATOM 626 C C . ASP A 1 84 ? 11.993 0.428 10.031 1.00 71.19 84 ASP A C 1
ATOM 628 O O . ASP A 1 84 ? 11.128 0.929 10.769 1.00 71.19 84 ASP A O 1
ATOM 632 N N . PRO A 1 85 ? 12.855 -0.492 10.508 1.00 68.38 85 PRO A N 1
ATOM 633 C CA . PRO A 1 85 ? 12.841 -0.935 11.896 1.00 68.38 85 PRO A CA 1
ATOM 634 C C . PRO A 1 85 ? 13.037 0.238 12.867 1.00 68.38 85 PRO A C 1
ATOM 636 O O . PRO A 1 85 ? 14.012 0.978 12.786 1.00 68.38 85 PRO A O 1
ATOM 639 N N . GLY A 1 86 ? 12.110 0.401 13.813 1.00 68.31 86 GLY A N 1
ATOM 640 C CA . GLY A 1 86 ? 12.163 1.465 14.825 1.00 68.31 86 GLY A CA 1
ATOM 641 C C . GLY A 1 86 ? 11.455 2.767 14.434 1.00 68.31 86 GLY A C 1
ATOM 642 O O . GLY A 1 86 ? 11.245 3.610 15.305 1.00 68.31 86 GLY A O 1
ATOM 643 N N . VAL A 1 87 ? 11.004 2.906 13.182 1.00 66.81 87 VAL A N 1
ATOM 644 C CA . VAL A 1 87 ? 10.159 4.026 12.747 1.00 66.81 87 VAL A CA 1
ATOM 645 C C . VAL A 1 87 ? 8.692 3.603 12.798 1.00 66.81 87 VAL A C 1
ATOM 647 O O . VAL A 1 87 ? 8.263 2.671 12.118 1.00 66.81 87 VAL A O 1
ATOM 650 N N . SER A 1 88 ? 7.888 4.288 13.612 1.00 66.25 88 SER A N 1
ATOM 651 C CA . SER A 1 88 ? 6.445 4.046 13.700 1.00 66.25 88 SER A CA 1
ATOM 652 C C . SER A 1 88 ? 5.701 4.687 12.525 1.00 66.25 88 SER A C 1
ATOM 654 O O . SER A 1 88 ? 5.051 5.723 12.663 1.00 66.25 88 SER A O 1
ATOM 656 N N . ASN A 1 89 ? 5.752 4.054 11.353 1.00 69.06 89 ASN A N 1
ATOM 657 C CA . ASN A 1 89 ? 4.933 4.476 10.220 1.00 69.06 89 ASN A CA 1
ATOM 658 C C . ASN A 1 89 ? 3.507 3.938 10.359 1.00 69.06 89 ASN A C 1
ATOM 660 O O . ASN A 1 89 ? 3.250 2.743 10.225 1.00 69.06 89 ASN A O 1
ATOM 664 N N . GLN A 1 90 ? 2.558 4.844 10.606 1.00 79.62 90 GLN A N 1
ATOM 665 C CA . GLN A 1 90 ? 1.137 4.490 10.692 1.00 79.62 90 GLN A CA 1
ATOM 666 C C . GLN A 1 90 ? 0.479 4.256 9.328 1.00 79.62 90 GLN A C 1
ATOM 668 O O . GLN A 1 90 ? -0.666 3.817 9.245 1.00 79.62 90 GLN A O 1
ATOM 673 N N . LYS A 1 91 ? 1.208 4.533 8.244 1.00 86.56 91 LYS A N 1
ATOM 674 C CA . LYS A 1 91 ? 0.754 4.359 6.868 1.00 86.56 91 LYS A CA 1
ATOM 675 C C . LYS A 1 91 ? 1.854 3.724 6.025 1.00 86.56 91 LYS A C 1
ATOM 677 O O . LYS A 1 91 ? 3.034 3.879 6.323 1.00 86.56 91 LYS A O 1
ATOM 682 N N . THR A 1 92 ? 1.455 3.039 4.966 1.00 91.06 92 THR A N 1
ATOM 683 C CA . THR A 1 92 ? 2.340 2.512 3.924 1.00 91.06 92 THR A CA 1
ATOM 684 C C . THR A 1 92 ? 2.166 3.333 2.640 1.00 91.06 92 THR A C 1
ATOM 686 O O . THR A 1 92 ? 1.105 3.941 2.472 1.00 91.06 92 THR A O 1
ATOM 689 N N . PRO A 1 93 ? 3.160 3.420 1.735 1.00 93.31 93 PRO A N 1
ATOM 690 C CA . PRO A 1 93 ? 2.979 4.070 0.441 1.00 93.31 93 PRO A CA 1
ATOM 691 C C . PRO A 1 93 ? 1.758 3.518 -0.298 1.00 93.31 93 PRO A C 1
ATOM 693 O O . PRO A 1 93 ? 1.524 2.311 -0.307 1.00 93.31 93 PRO A O 1
ATOM 696 N N . THR A 1 94 ? 0.973 4.387 -0.932 1.00 95.19 94 THR A N 1
ATOM 697 C CA . THR A 1 94 ? -0.112 3.927 -1.808 1.00 95.19 94 THR A CA 1
ATOM 698 C C . THR A 1 94 ? 0.489 3.502 -3.140 1.00 95.19 94 THR A C 1
ATOM 700 O O . THR A 1 94 ? 0.537 4.270 -4.107 1.00 95.19 94 THR A O 1
ATOM 703 N N . THR A 1 95 ? 0.985 2.270 -3.144 1.00 96.06 95 THR A N 1
ATOM 704 C CA . THR A 1 95 ? 1.724 1.680 -4.252 1.00 96.06 95 THR A CA 1
ATOM 705 C C . THR A 1 95 ? 1.201 0.277 -4.512 1.00 96.06 95 THR A C 1
ATOM 707 O O . THR A 1 95 ? 1.153 -0.536 -3.594 1.00 96.06 95 THR A O 1
ATOM 710 N N . ILE A 1 96 ? 0.822 -0.011 -5.754 1.00 96.69 96 ILE A N 1
ATOM 711 C CA . ILE A 1 96 ? 0.461 -1.353 -6.223 1.00 96.69 96 ILE A CA 1
ATOM 712 C C . ILE A 1 96 ? 1.506 -1.786 -7.244 1.00 96.69 96 ILE A C 1
ATOM 714 O O . ILE A 1 96 ? 1.817 -1.035 -8.170 1.00 96.69 96 ILE A O 1
ATOM 718 N N . LEU A 1 97 ? 1.991 -3.016 -7.102 1.00 97.75 97 LEU A N 1
ATOM 719 C CA . LEU A 1 97 ? 2.799 -3.680 -8.114 1.00 97.75 97 LEU A CA 1
ATOM 720 C C . LEU A 1 97 ? 1.987 -4.809 -8.755 1.00 97.75 97 LEU A C 1
ATOM 722 O O . LEU A 1 97 ? 1.445 -5.671 -8.053 1.00 97.75 97 LEU A O 1
ATOM 726 N N . LEU A 1 98 ? 1.906 -4.803 -10.086 1.00 98.38 98 LEU A N 1
ATOM 727 C CA . LEU A 1 98 ? 1.338 -5.902 -10.865 1.00 98.38 98 LEU A CA 1
ATOM 728 C C . LEU A 1 98 ? 2.421 -6.591 -11.691 1.00 98.38 98 LEU A C 1
ATOM 730 O O . LEU A 1 98 ? 3.290 -5.920 -12.253 1.00 98.38 98 LEU A O 1
ATOM 734 N N . THR A 1 99 ? 2.304 -7.913 -11.814 1.00 97.94 99 THR A N 1
ATOM 735 C CA . THR A 1 99 ? 3.141 -8.722 -12.711 1.00 97.94 99 THR A CA 1
ATOM 736 C C . THR A 1 99 ? 2.940 -8.301 -14.175 1.00 97.94 99 THR A C 1
ATOM 738 O O . THR A 1 99 ? 1.941 -7.634 -14.487 1.00 97.94 99 THR A O 1
ATOM 741 N N . PRO A 1 100 ? 3.819 -8.717 -15.105 1.00 97.75 100 PRO A N 1
ATOM 742 C CA . PRO A 1 100 ? 3.636 -8.465 -16.539 1.00 97.75 100 PRO A CA 1
ATOM 743 C C . PRO A 1 100 ? 2.282 -8.944 -17.096 1.00 97.75 100 PRO A C 1
ATOM 745 O O . PRO A 1 100 ? 1.695 -8.320 -17.982 1.00 97.75 100 PRO A O 1
ATOM 748 N N . GLU A 1 101 ? 1.700 -9.986 -16.502 1.00 97.69 101 GLU A N 1
ATOM 749 C CA . GLU A 1 101 ? 0.376 -10.540 -16.825 1.00 97.69 101 GLU A CA 1
ATOM 750 C C . GLU A 1 101 ? -0.776 -9.767 -16.161 1.00 97.69 101 GLU A C 1
ATOM 752 O O . GLU A 1 101 ? -1.930 -10.209 -16.178 1.00 97.69 101 GLU A O 1
ATOM 757 N N . ARG A 1 102 ? -0.481 -8.606 -15.563 1.00 96.12 102 ARG A N 1
ATOM 758 C CA . ARG A 1 102 ? -1.431 -7.721 -14.874 1.00 96.12 102 ARG A CA 1
ATOM 759 C C . ARG A 1 102 ? -2.100 -8.387 -13.670 1.00 96.12 102 ARG A C 1
ATOM 761 O O . ARG A 1 102 ? -3.246 -8.074 -13.339 1.00 96.12 102 ARG A O 1
ATOM 768 N N . LYS A 1 103 ? -1.404 -9.317 -13.012 1.00 98.00 103 LYS A N 1
ATOM 769 C CA . LYS A 1 103 ? -1.858 -9.931 -11.758 1.00 98.00 103 LYS A CA 1
ATOM 770 C C . LYS A 1 103 ? -1.319 -9.151 -10.571 1.00 98.00 103 LYS A C 1
ATOM 772 O O . LYS A 1 103 ? -0.213 -8.630 -10.625 1.00 98.00 103 LYS A O 1
ATOM 777 N N . PHE A 1 104 ? -2.108 -9.066 -9.502 1.00 97.44 104 PHE A N 1
ATOM 778 C CA . PHE A 1 104 ? -1.654 -8.451 -8.258 1.00 97.44 104 PHE A CA 1
ATOM 779 C C . PHE A 1 104 ? -0.442 -9.204 -7.710 1.00 97.44 104 PHE A C 1
ATOM 781 O O . PHE A 1 104 ? -0.506 -10.421 -7.541 1.00 97.44 104 PHE A O 1
ATOM 788 N N . HIS A 1 105 ? 0.631 -8.472 -7.424 1.00 96.94 105 HIS A N 1
ATOM 789 C CA . HIS A 1 105 ? 1.817 -9.023 -6.785 1.00 96.94 105 HIS A CA 1
ATOM 790 C C . HIS A 1 105 ? 1.912 -8.576 -5.325 1.00 96.94 105 HIS A C 1
ATOM 792 O O . HIS A 1 105 ? 1.896 -9.409 -4.419 1.00 96.94 105 HIS A O 1
ATOM 798 N N . SER A 1 106 ? 1.989 -7.262 -5.096 1.00 96.19 106 SER A N 1
ATOM 799 C CA . SER A 1 106 ? 2.155 -6.682 -3.762 1.00 96.19 106 SER A CA 1
ATOM 800 C C . SER A 1 106 ? 1.599 -5.255 -3.668 1.00 96.19 106 SER A C 1
ATOM 802 O O . SER A 1 106 ? 1.302 -4.602 -4.673 1.00 96.19 106 SER A O 1
ATOM 804 N N . PHE A 1 107 ? 1.451 -4.775 -2.429 1.00 94.31 107 PHE A N 1
ATOM 805 C CA . PHE A 1 107 ? 1.049 -3.411 -2.080 1.00 94.31 107 PHE A CA 1
ATOM 806 C C . PHE A 1 107 ? 2.042 -2.799 -1.079 1.00 94.31 107 PHE A C 1
ATOM 808 O O . PHE A 1 107 ? 2.713 -3.530 -0.350 1.00 94.31 107 PHE A O 1
ATOM 815 N N . GLY A 1 108 ? 2.107 -1.470 -0.998 1.00 93.69 108 GLY A N 1
ATOM 816 C CA . GLY A 1 108 ? 2.850 -0.774 0.052 1.00 93.69 108 GLY A CA 1
ATOM 817 C C . GLY A 1 108 ? 4.367 -0.860 -0.106 1.00 93.69 108 GLY A C 1
ATOM 818 O O . GLY A 1 108 ? 4.892 -0.859 -1.221 1.00 93.69 108 GLY A O 1
ATOM 819 N N . TYR A 1 109 ? 5.080 -0.936 1.018 1.00 92.94 109 TYR A N 1
ATOM 820 C CA . TYR A 1 109 ? 6.542 -1.057 1.034 1.00 92.94 109 TYR A CA 1
ATOM 821 C C . TYR A 1 109 ? 7.030 -2.283 0.258 1.00 92.94 109 TYR A C 1
ATOM 823 O O . TYR A 1 109 ? 7.910 -2.142 -0.578 1.00 92.94 109 TYR A O 1
ATOM 831 N N . ALA A 1 110 ? 6.371 -3.437 0.398 1.00 93.00 110 ALA A N 1
ATOM 832 C CA . ALA A 1 110 ? 6.715 -4.638 -0.365 1.00 93.00 110 ALA A CA 1
ATOM 833 C C . ALA A 1 110 ? 6.604 -4.454 -1.893 1.00 93.00 110 ALA A C 1
ATOM 835 O O . ALA A 1 110 ? 7.325 -5.098 -2.647 1.00 93.00 110 ALA A O 1
ATOM 836 N N . ALA A 1 111 ? 5.700 -3.594 -2.378 1.00 96.25 111 ALA A N 1
ATOM 837 C CA . ALA A 1 111 ? 5.622 -3.244 -3.800 1.00 96.25 111 ALA A CA 1
ATOM 838 C C . ALA A 1 111 ? 6.759 -2.318 -4.231 1.00 96.25 111 ALA A C 1
ATOM 840 O O . ALA A 1 111 ? 7.353 -2.524 -5.288 1.00 96.25 111 ALA A O 1
ATOM 841 N N . ARG A 1 112 ? 7.061 -1.308 -3.407 1.00 95.44 112 ARG A N 1
ATOM 842 C CA . ARG A 1 112 ? 8.176 -0.384 -3.630 1.00 95.44 112 ARG A CA 1
ATOM 843 C C . ARG A 1 112 ? 9.498 -1.138 -3.671 1.00 95.44 112 ARG A C 1
ATOM 845 O O . ARG A 1 112 ? 10.207 -1.020 -4.660 1.00 95.44 112 ARG A O 1
ATOM 852 N N . ASP A 1 113 ? 9.805 -1.883 -2.621 1.00 95.12 113 ASP A N 1
ATOM 853 C CA . ASP A 1 113 ? 11.116 -2.496 -2.426 1.00 95.12 113 ASP A CA 1
ATOM 854 C C . ASP A 1 113 ? 11.370 -3.537 -3.518 1.00 95.12 113 ASP A C 1
ATOM 856 O O . ASP A 1 113 ? 12.340 -3.413 -4.257 1.00 95.12 113 ASP A O 1
ATOM 860 N N . PHE A 1 114 ? 10.409 -4.440 -3.755 1.00 96.19 114 PHE A N 1
ATOM 861 C CA . PHE A 1 114 ? 10.525 -5.437 -4.820 1.00 96.19 114 PHE A CA 1
ATOM 862 C C . PHE A 1 114 ? 10.778 -4.803 -6.193 1.00 96.19 114 PHE A C 1
ATOM 864 O O . PHE A 1 114 ? 11.661 -5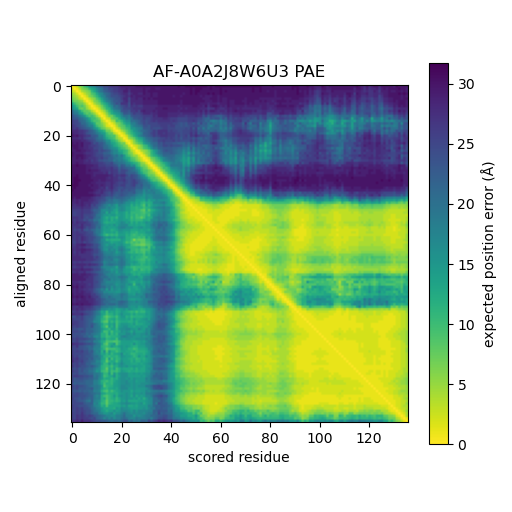.249 -6.911 1.00 96.19 114 PHE A O 1
ATOM 871 N N . TYR A 1 115 ? 10.029 -3.759 -6.571 1.00 97.44 115 TYR A N 1
ATOM 872 C CA . TYR A 1 115 ? 10.204 -3.127 -7.882 1.00 97.44 115 TYR A CA 1
ATOM 873 C C . TYR A 1 115 ? 11.572 -2.450 -8.040 1.00 97.44 115 TYR A C 1
ATOM 875 O O . TYR A 1 115 ? 12.147 -2.494 -9.124 1.00 97.44 115 TYR A O 1
ATOM 883 N N . HIS A 1 116 ? 12.088 -1.820 -6.980 1.00 96.12 116 HIS A N 1
ATOM 884 C CA . HIS A 1 116 ? 13.389 -1.145 -7.025 1.00 96.12 116 HIS A CA 1
ATOM 885 C C . HIS A 1 116 ? 14.574 -2.121 -6.966 1.00 96.12 116 HIS A C 1
ATOM 887 O O . HIS A 1 116 ? 15.671 -1.735 -7.365 1.00 96.12 116 HIS A O 1
ATOM 893 N N . ASP A 1 117 ? 14.345 -3.363 -6.535 1.00 96.81 117 ASP A N 1
ATOM 894 C CA . ASP A 1 117 ? 15.344 -4.436 -6.530 1.00 96.81 117 ASP A CA 1
ATOM 895 C C . ASP A 1 117 ? 15.423 -5.207 -7.868 1.00 96.81 117 ASP A C 1
ATOM 897 O O . ASP A 1 117 ? 16.361 -5.978 -8.078 1.00 96.81 117 ASP A O 1
ATOM 901 N N . LEU A 1 118 ? 14.466 -5.013 -8.788 1.00 97.19 118 LEU A N 1
ATOM 902 C CA . LEU A 1 118 ? 14.471 -5.650 -10.113 1.00 97.19 118 LEU A CA 1
ATOM 903 C C . LEU A 1 118 ? 15.596 -5.119 -11.013 1.00 97.19 118 LEU A C 1
ATOM 905 O O . LEU A 1 118 ? 15.964 -3.942 -10.965 1.00 97.19 118 LEU A O 1
ATOM 909 N N . ASP A 1 119 ? 16.062 -5.963 -11.942 1.00 97.69 119 ASP A N 1
ATOM 910 C CA . ASP A 1 119 ? 16.880 -5.477 -13.056 1.00 97.69 119 ASP A CA 1
ATOM 911 C C . ASP A 1 119 ? 16.093 -4.420 -13.861 1.00 97.69 119 ASP A C 1
ATOM 913 O O . ASP A 1 119 ? 14.913 -4.631 -14.169 1.00 97.69 119 ASP A O 1
ATOM 917 N N . PRO A 1 120 ? 16.713 -3.297 -14.275 1.00 96.56 120 PRO A N 1
ATOM 918 C CA . PRO A 1 120 ? 16.019 -2.243 -15.012 1.00 96.56 120 PRO A CA 1
ATOM 919 C C . PRO A 1 120 ? 15.340 -2.689 -16.315 1.00 96.56 120 PRO A C 1
ATOM 921 O O . PRO A 1 120 ? 14.439 -1.998 -16.796 1.00 96.56 120 PRO A O 1
ATOM 924 N N . ASN A 1 121 ? 15.770 -3.788 -16.941 1.00 96.56 121 ASN A N 1
ATOM 925 C CA . ASN A 1 121 ? 15.109 -4.324 -18.131 1.00 96.56 121 ASN A CA 1
ATOM 926 C C . ASN A 1 121 ? 13.897 -5.183 -17.786 1.00 96.56 121 ASN A C 1
ATOM 928 O O . ASN A 1 121 ? 12.902 -5.110 -18.506 1.00 96.56 121 ASN A O 1
ATOM 932 N N . GLU A 1 122 ? 13.951 -5.932 -16.684 1.00 95.25 122 GLU A N 1
ATOM 933 C CA . GLU A 1 122 ? 12.805 -6.678 -16.164 1.00 95.25 122 GLU A CA 1
ATOM 934 C C . GLU A 1 122 ? 11.727 -5.714 -15.659 1.00 95.25 122 GLU A C 1
ATOM 936 O O . GLU A 1 122 ? 10.571 -5.823 -16.063 1.00 95.25 122 GLU A O 1
ATOM 941 N N . ALA A 1 123 ? 12.107 -4.694 -14.881 1.00 96.56 123 ALA A N 1
ATOM 942 C CA . ALA A 1 123 ? 11.192 -3.711 -14.294 1.00 96.56 123 ALA A CA 1
ATOM 943 C C . ALA A 1 123 ? 10.247 -3.055 -15.322 1.00 96.56 123 ALA A C 1
ATOM 945 O O . ALA A 1 123 ? 9.083 -2.799 -15.023 1.00 96.56 123 ALA A O 1
ATOM 946 N N . LYS A 1 124 ? 10.701 -2.849 -16.567 1.00 96.62 124 LYS A N 1
ATOM 947 C CA . LYS A 1 124 ? 9.890 -2.280 -17.667 1.00 96.62 124 LYS A CA 1
ATOM 948 C C . LYS A 1 124 ? 8.665 -3.120 -18.034 1.00 96.62 124 LYS A C 1
ATOM 950 O O . LYS A 1 124 ? 7.746 -2.601 -18.663 1.00 96.62 124 LYS A O 1
ATOM 955 N N . GLN A 1 125 ? 8.675 -4.410 -17.710 1.00 97.25 125 GLN A N 1
ATOM 956 C CA . GLN A 1 125 ? 7.568 -5.326 -17.979 1.00 97.25 125 GLN A CA 1
ATOM 957 C C . GLN A 1 125 ? 6.508 -5.291 -16.870 1.00 97.25 125 GLN A C 1
ATOM 959 O O . GLN A 1 125 ? 5.374 -5.706 -17.099 1.00 97.25 125 GLN A O 1
ATOM 964 N N . TRP A 1 126 ? 6.854 -4.781 -15.687 1.00 98.19 126 TRP A N 1
ATOM 965 C CA . TRP A 1 126 ? 5.964 -4.699 -14.535 1.00 98.19 126 TRP A CA 1
ATOM 966 C C . TRP A 1 126 ? 5.125 -3.419 -14.561 1.00 98.19 126 TRP A C 1
ATOM 968 O O . TRP A 1 126 ? 5.542 -2.387 -15.089 1.00 98.19 126 TRP A O 1
ATOM 978 N N . LEU A 1 127 ? 3.937 -3.459 -13.945 1.00 98.00 127 LEU A N 1
ATOM 979 C CA . LEU A 1 127 ? 3.148 -2.246 -13.721 1.00 98.00 127 LEU A CA 1
ATOM 980 C C . LEU A 1 127 ? 3.338 -1.765 -12.286 1.00 98.00 127 LEU A C 1
ATOM 982 O O . LEU A 1 127 ? 2.724 -2.291 -11.357 1.00 98.00 127 LEU A O 1
ATOM 986 N N . TYR A 1 128 ? 4.171 -0.740 -12.134 1.00 97.44 128 TYR A N 1
ATOM 987 C CA . TYR A 1 128 ? 4.383 -0.034 -10.878 1.00 97.44 128 TYR A CA 1
ATOM 988 C C . TYR A 1 128 ? 3.504 1.219 -10.823 1.00 97.44 128 TYR A C 1
ATOM 990 O O . TYR A 1 128 ? 3.708 2.175 -11.573 1.00 97.44 128 TYR A O 1
ATOM 998 N N . LEU A 1 129 ? 2.491 1.199 -9.957 1.00 95.94 129 LEU A N 1
ATOM 999 C CA . LEU A 1 129 ? 1.514 2.275 -9.816 1.00 95.94 129 LEU A CA 1
ATOM 1000 C C . LEU A 1 129 ? 1.664 2.908 -8.438 1.00 95.94 129 LEU A C 1
ATOM 1002 O O . LEU A 1 129 ? 1.354 2.272 -7.434 1.00 95.94 129 LEU A O 1
ATOM 1006 N N . GLU A 1 130 ? 2.074 4.171 -8.387 1.00 95.19 130 GLU A N 1
ATOM 1007 C CA . GLU A 1 130 ? 2.150 4.942 -7.147 1.00 95.19 130 GLU A CA 1
ATOM 1008 C C . GLU A 1 130 ? 1.274 6.190 -7.207 1.00 95.19 130 GLU A C 1
ATOM 1010 O O . GLU A 1 130 ? 1.006 6.737 -8.279 1.00 95.19 130 GLU A O 1
ATOM 1015 N N . LYS A 1 131 ? 0.843 6.661 -6.034 1.00 91.81 131 LYS A N 1
ATOM 1016 C CA . LYS A 1 131 ? 0.162 7.955 -5.879 1.00 91.81 131 LYS A CA 1
ATOM 1017 C C . LYS A 1 131 ? -1.077 8.119 -6.763 1.00 91.81 131 LYS A C 1
ATOM 1019 O O . LYS A 1 131 ? -1.397 9.223 -7.209 1.00 91.81 131 LYS A O 1
ATOM 1024 N N . PHE A 1 132 ? -1.790 7.024 -7.022 1.00 86.94 132 PHE A N 1
ATOM 1025 C CA . PHE A 1 132 ? -2.991 7.064 -7.842 1.00 86.94 132 PHE A CA 1
ATOM 1026 C C . PHE A 1 132 ? -4.149 7.692 -7.065 1.00 86.94 132 PHE A C 1
ATOM 1028 O O . PHE A 1 132 ? -4.338 7.465 -5.870 1.00 86.94 132 PHE A O 1
ATOM 1035 N N . LYS A 1 133 ? -4.949 8.502 -7.760 1.00 83.06 133 LYS A N 1
ATOM 1036 C CA . LYS A 1 133 ? -6.180 9.052 -7.200 1.00 83.06 133 LYS A CA 1
ATOM 1037 C C . LYS A 1 133 ? -7.296 8.033 -7.390 1.00 83.06 133 LYS A C 1
ATOM 1039 O O . LYS A 1 133 ? -7.599 7.657 -8.521 1.00 83.06 133 LYS A O 1
ATOM 1044 N N . MET A 1 134 ? -7.920 7.608 -6.297 1.00 74.94 134 MET A N 1
ATOM 1045 C CA . MET A 1 134 ? -9.120 6.784 -6.387 1.00 74.94 134 MET A CA 1
ATOM 1046 C C . MET A 1 134 ? -10.308 7.624 -6.857 1.00 74.94 134 MET A C 1
ATOM 1048 O O . MET A 1 134 ? -10.438 8.798 -6.496 1.00 74.94 134 MET A O 1
ATOM 1052 N N . LYS A 1 135 ? -11.186 7.017 -7.656 1.00 77.69 135 LYS A N 1
ATOM 1053 C CA . LYS A 1 135 ? -12.519 7.557 -7.920 1.00 77.69 135 LYS A CA 1
ATOM 1054 C C . LYS A 1 135 ? -13.453 6.914 -6.897 1.00 77.69 135 LYS A C 1
ATOM 1056 O O . LYS A 1 135 ? -13.729 5.723 -7.006 1.00 77.69 135 LYS A O 1
ATOM 1061 N N . LEU A 1 136 ? -13.803 7.684 -5.872 1.00 61.66 136 LEU A N 1
ATOM 1062 C CA . LEU A 1 136 ? -14.751 7.300 -4.825 1.00 61.66 136 LEU A CA 1
ATOM 1063 C C . LEU A 1 136 ? -16.184 7.566 -5.291 1.00 61.66 136 LEU A C 1
ATOM 1065 O O . LEU A 1 136 ? -16.373 8.566 -6.026 1.00 61.66 136 LEU A O 1
#

Nearest PDB structures (foldseek):
  6x08-assembly1_B  TM=3.549E-01  e=6.157E+00  Saccharomyces cerevisiae S288C
  3f3f-assembly1_H  TM=3.509E-01  e=7.391E+00  Saccharomyces cerevisiae
  3f3f-assembly1_D  TM=3.420E-01  e=6.543E+00  Saccharomyces cerevisiae
  7tbi-assembly1_V1  TM=3.557E-01  e=7.855E+00  Saccharomyces cerevisiae
  3f3p-assembly3_K  TM=3.016E-01  e=8.348E+00  Saccharomyces cerevisiae

Secondary structure (DSSP, 8-state):
----------------TT---S--S------------------------EEEEEEE-SSEEEEEEEETTSTT--EE----TTSPTT---SSEE-EEEE-TTS-EEEETHHHHHHHHHS-HHHHTTSEEEESPPP--